Protein AF-A0AAE1G876-F1 (afdb_monomer_lite)

Sequence (105 aa):
MTRGEERFNRSHTRTRVLIEQTFGLLKSRFRCLHQSGGSLQYEPRKCGKIITACILLHNRCVRRRIPLPEAEAEAEGGEEEDPDDPEPLGGCRSETGTCCRTTST

Structure (mmCIF, N/CA/C/O ba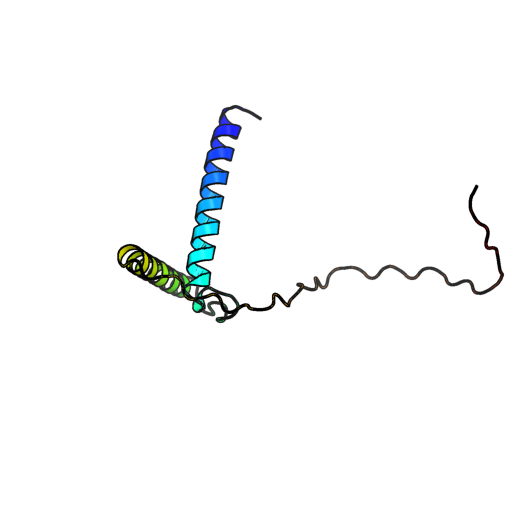ckbone):
data_AF-A0AAE1G876-F1
#
_entry.id   AF-A0AAE1G876-F1
#
loop_
_atom_site.group_PDB
_atom_site.id
_atom_site.type_symbol
_atom_site.label_atom_id
_atom_site.label_alt_id
_atom_site.label_comp_id
_atom_site.label_asym_id
_atom_site.label_entity_id
_atom_site.label_seq_id
_atom_site.pdbx_PDB_ins_code
_atom_site.Cartn_x
_atom_site.Cartn_y
_atom_site.Cartn_z
_atom_site.occupancy
_atom_site.B_iso_or_equiv
_atom_site.auth_seq_id
_atom_site.auth_comp_id
_atom_site.auth_asym_id
_atom_site.auth_atom_id
_atom_site.pdbx_PDB_model_num
ATOM 1 N N . MET A 1 1 ? -11.559 11.150 27.171 1.00 63.38 1 MET A N 1
ATOM 2 C CA . MET A 1 1 ? -11.897 10.370 25.967 1.00 63.38 1 MET A CA 1
ATOM 3 C C . MET A 1 1 ? -13.356 9.977 26.033 1.00 63.38 1 MET A C 1
ATOM 5 O O . MET A 1 1 ? -13.805 9.505 27.072 1.00 63.38 1 MET A O 1
ATOM 9 N N . THR A 1 2 ? -14.106 10.225 24.967 1.00 90.75 2 THR A N 1
ATOM 10 C CA . THR A 1 2 ? -15.503 9.799 24.839 1.00 90.75 2 THR A CA 1
ATOM 11 C C . THR A 1 2 ? -15.572 8.373 24.278 1.00 90.75 2 THR A C 1
ATOM 13 O O . THR A 1 2 ? -14.700 7.944 23.525 1.00 90.75 2 THR A O 1
ATOM 16 N N . ARG A 1 3 ? -16.643 7.621 24.575 1.00 88.94 3 ARG A N 1
ATOM 17 C CA . ARG A 1 3 ? -16.860 6.273 23.998 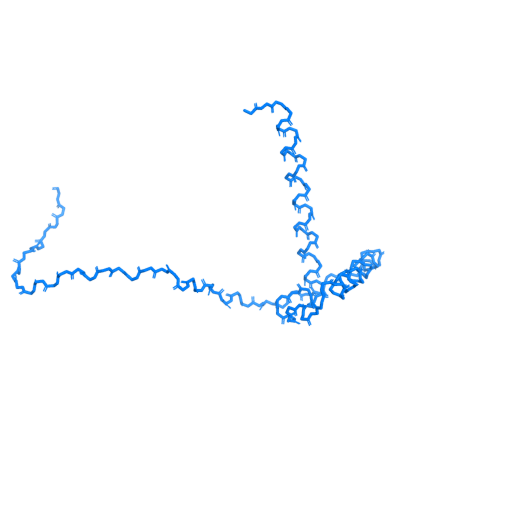1.00 88.94 3 ARG A CA 1
ATOM 18 C C . ARG A 1 3 ? -16.842 6.260 22.459 1.00 88.94 3 ARG A C 1
ATOM 20 O O . ARG A 1 3 ? -16.493 5.250 21.848 1.00 88.94 3 ARG A O 1
ATOM 27 N N . GLY A 1 4 ? -17.243 7.367 21.827 1.00 93.50 4 GLY A N 1
ATOM 28 C CA . GLY A 1 4 ? -17.184 7.538 20.373 1.00 93.50 4 GLY A CA 1
ATOM 29 C C . GLY A 1 4 ? -15.746 7.620 19.857 1.00 93.50 4 GLY A C 1
ATOM 30 O O . GLY A 1 4 ? -15.394 6.907 18.916 1.00 93.50 4 GLY A O 1
ATOM 31 N N . GLU A 1 5 ? -14.906 8.418 20.520 1.00 94.19 5 GLU A N 1
ATOM 32 C CA . GLU A 1 5 ? -13.472 8.533 20.221 1.00 94.19 5 GLU A CA 1
ATOM 33 C C . GLU A 1 5 ? -12.750 7.195 20.389 1.00 94.19 5 GLU A C 1
ATOM 35 O O . GLU A 1 5 ? -11.991 6.796 19.513 1.00 94.19 5 GLU A O 1
ATOM 40 N N . GLU A 1 6 ? -13.023 6.451 21.463 1.00 95.12 6 GLU A N 1
ATOM 41 C CA . GLU A 1 6 ? -12.406 5.137 21.699 1.00 95.12 6 GLU A CA 1
ATOM 42 C C . GLU A 1 6 ? -12.710 4.143 20.569 1.00 95.12 6 GLU A C 1
ATOM 44 O O . GLU A 1 6 ? -11.819 3.439 20.080 1.00 95.12 6 GLU A O 1
ATOM 49 N N . ARG A 1 7 ? -13.965 4.102 20.102 1.00 95.81 7 ARG A N 1
ATOM 50 C CA . ARG A 1 7 ? -14.378 3.220 19.001 1.00 95.81 7 ARG A CA 1
ATOM 51 C C . ARG A 1 7 ? -13.745 3.631 17.672 1.00 95.81 7 ARG A C 1
ATOM 53 O O . ARG A 1 7 ? -13.347 2.753 16.894 1.00 95.81 7 ARG A O 1
ATOM 60 N N . PHE A 1 8 ? -13.657 4.935 17.416 1.00 96.88 8 PHE A N 1
ATOM 61 C CA . PHE A 1 8 ? -12.977 5.475 16.244 1.00 96.88 8 PHE A CA 1
ATOM 62 C C . PHE A 1 8 ? -11.490 5.119 16.273 1.00 96.88 8 PHE A C 1
ATOM 64 O O . PHE A 1 8 ? -11.015 4.455 15.353 1.00 96.88 8 PHE A O 1
ATOM 71 N N . ASN A 1 9 ? -10.796 5.441 17.365 1.00 96.81 9 ASN A N 1
ATOM 72 C CA . ASN A 1 9 ? -9.370 5.180 17.545 1.00 96.81 9 ASN A CA 1
ATOM 73 C C . ASN A 1 9 ? -9.056 3.693 17.380 1.00 96.81 9 ASN A C 1
ATOM 75 O O . ASN A 1 9 ? -8.177 3.334 16.605 1.00 96.81 9 ASN A O 1
ATOM 79 N N . ARG A 1 10 ? -9.841 2.803 18.001 1.00 96.88 10 ARG A N 1
ATOM 80 C CA . ARG A 1 10 ? -9.669 1.351 17.839 1.00 96.88 10 ARG A CA 1
ATOM 81 C C . ARG A 1 10 ? -9.778 0.904 16.378 1.00 96.88 10 ARG A C 1
ATOM 83 O O . ARG A 1 10 ? -8.999 0.067 15.923 1.00 96.88 10 ARG A O 1
ATOM 90 N N . SER A 1 11 ? -10.755 1.432 15.644 1.00 96.81 11 SER A N 1
ATOM 91 C CA . SER A 1 11 ? -10.977 1.075 14.236 1.00 96.81 11 SER A CA 1
ATOM 92 C C . SER A 1 11 ? -9.889 1.655 13.329 1.00 96.81 11 SER A C 1
ATOM 94 O O . SER A 1 11 ? -9.403 0.976 12.421 1.00 96.81 11 SER A O 1
ATOM 96 N N . HIS A 1 12 ? -9.471 2.887 13.610 1.00 97.19 12 HIS A N 1
ATOM 97 C CA . HIS A 1 12 ? -8.418 3.583 12.889 1.00 97.19 12 HIS A CA 1
ATOM 98 C C . HIS A 1 12 ? -7.063 2.889 13.071 1.00 97.19 12 HIS A C 1
ATOM 100 O O . HIS A 1 12 ? -6.430 2.523 12.081 1.00 97.19 12 HIS A O 1
ATOM 106 N N . THR A 1 13 ? -6.674 2.589 14.314 1.00 97.44 13 THR A N 1
ATOM 107 C CA . THR A 1 13 ? -5.435 1.862 14.628 1.00 97.44 13 THR A CA 1
ATOM 108 C C . THR A 1 13 ? -5.399 0.502 13.940 1.00 97.44 13 THR A C 1
ATOM 110 O O . THR A 1 13 ? -4.415 0.173 13.283 1.00 97.44 13 THR A O 1
ATOM 113 N N . ARG A 1 14 ? -6.493 -0.272 14.001 1.00 97.19 14 ARG A N 1
ATOM 114 C CA . ARG A 1 14 ? -6.573 -1.566 13.302 1.00 97.19 14 ARG A CA 1
ATOM 115 C C . ARG A 1 14 ? -6.353 -1.416 11.796 1.00 97.19 14 ARG A C 1
ATOM 117 O O . ARG A 1 14 ? -5.687 -2.248 11.189 1.00 97.19 14 ARG A O 1
ATOM 124 N N . THR A 1 15 ? -6.921 -0.374 11.198 1.00 97.06 15 THR A N 1
ATOM 125 C CA . THR A 1 15 ? -6.784 -0.115 9.761 1.00 97.06 15 THR A CA 1
ATOM 126 C C . THR A 1 15 ? -5.347 0.264 9.401 1.00 97.06 15 THR A C 1
ATOM 128 O O . THR A 1 15 ? -4.814 -0.291 8.443 1.00 97.06 15 THR A O 1
ATOM 131 N N . ARG A 1 16 ? -4.687 1.126 10.194 1.00 97.31 16 ARG A N 1
ATOM 132 C CA . ARG A 1 16 ? -3.265 1.471 10.002 1.00 97.31 16 ARG A CA 1
ATOM 133 C C . ARG A 1 16 ? -2.373 0.239 10.019 1.00 97.31 16 ARG A C 1
ATOM 135 O O . ARG A 1 16 ? -1.619 0.048 9.074 1.00 97.31 16 ARG A O 1
ATOM 142 N N . VAL A 1 17 ? -2.529 -0.623 11.025 1.00 97.38 17 VAL A N 1
ATOM 143 C CA . VAL A 1 17 ? -1.725 -1.849 11.154 1.00 97.38 17 VAL A CA 1
ATOM 144 C C . VAL A 1 17 ? -1.843 -2.722 9.902 1.00 97.38 17 VAL A C 1
ATOM 146 O O . VAL A 1 17 ? -0.839 -3.193 9.377 1.00 97.38 17 VAL A O 1
ATOM 149 N N . LEU A 1 18 ? -3.058 -2.906 9.378 1.00 95.44 18 LEU A N 1
ATOM 150 C CA . LEU A 1 18 ? -3.270 -3.699 8.163 1.00 95.44 18 LEU A CA 1
ATOM 151 C C . LEU A 1 18 ? -2.631 -3.060 6.924 1.00 95.44 18 LEU A C 1
ATOM 153 O O . LEU A 1 18 ? -2.062 -3.768 6.091 1.00 95.44 18 LEU A O 1
ATOM 157 N N . ILE A 1 19 ? -2.717 -1.735 6.794 1.00 94.56 19 ILE A N 1
ATOM 158 C CA . ILE A 1 19 ? -2.120 -0.994 5.677 1.00 94.56 19 ILE A CA 1
ATOM 159 C C . ILE A 1 19 ? -0.590 -1.076 5.735 1.00 94.56 19 ILE A C 1
ATOM 161 O O . ILE A 1 19 ? 0.041 -1.400 4.730 1.00 94.56 19 ILE A O 1
ATOM 165 N N . GLU A 1 20 ? 0.002 -0.844 6.905 1.00 95.12 20 GLU A N 1
ATOM 166 C CA . GLU A 1 20 ? 1.450 -0.913 7.130 1.00 95.12 20 GLU A CA 1
ATOM 167 C C . GLU A 1 20 ? 1.989 -2.317 6.825 1.00 95.12 20 GLU A C 1
ATOM 169 O O . GLU A 1 20 ? 2.936 -2.459 6.049 1.00 95.12 20 GLU A O 1
ATOM 174 N N . GLN A 1 21 ? 1.324 -3.364 7.328 1.00 94.12 21 GLN A N 1
ATOM 175 C CA . GLN A 1 21 ? 1.664 -4.755 7.008 1.00 94.12 21 GLN A CA 1
ATOM 176 C C . GLN A 1 21 ? 1.563 -5.041 5.505 1.00 94.12 21 GLN A C 1
ATOM 178 O O . GLN A 1 21 ? 2.451 -5.667 4.927 1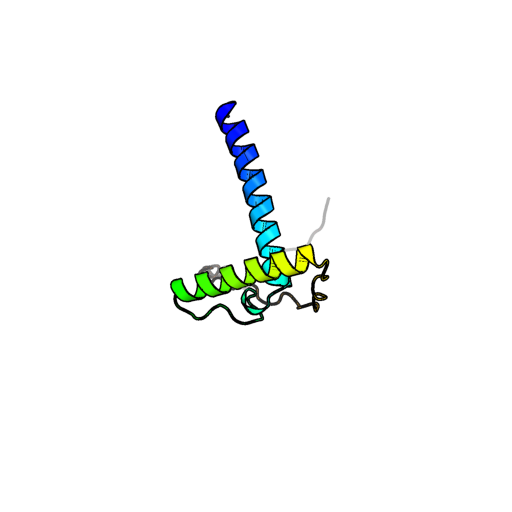.00 94.12 21 GLN A O 1
ATOM 183 N N . THR A 1 22 ? 0.506 -4.555 4.849 1.00 92.38 22 THR A N 1
ATOM 184 C CA . THR A 1 22 ? 0.317 -4.751 3.406 1.00 92.38 22 THR A CA 1
ATOM 185 C C . THR A 1 22 ? 1.435 -4.087 2.603 1.00 92.38 22 THR A C 1
ATOM 187 O O . THR A 1 22 ? 1.964 -4.694 1.670 1.00 92.38 22 THR A O 1
ATOM 190 N N . PHE A 1 23 ? 1.846 -2.872 2.974 1.00 91.56 23 PHE A N 1
ATOM 191 C CA . PHE A 1 23 ? 2.975 -2.211 2.325 1.00 91.56 23 PHE A CA 1
ATOM 192 C C . PHE A 1 23 ? 4.298 -2.926 2.584 1.00 91.56 23 PHE A C 1
ATOM 194 O O . PHE A 1 23 ? 5.078 -3.067 1.643 1.00 91.56 23 PHE A O 1
ATOM 201 N N . GLY A 1 24 ? 4.529 -3.443 3.793 1.00 91.75 24 GLY A N 1
ATOM 202 C CA . GLY A 1 24 ? 5.700 -4.273 4.088 1.00 91.75 24 GLY A CA 1
ATOM 203 C C . GLY A 1 24 ? 5.792 -5.494 3.164 1.00 91.75 24 GLY A C 1
ATOM 204 O O . GLY A 1 24 ? 6.825 -5.728 2.540 1.00 91.75 24 GLY A O 1
ATOM 205 N N . LEU A 1 25 ? 4.681 -6.216 2.982 1.00 92.50 25 LEU A N 1
ATOM 206 C CA . LEU A 1 25 ? 4.606 -7.386 2.096 1.00 92.50 25 LEU A CA 1
ATOM 207 C C . LEU A 1 25 ? 4.782 -7.048 0.609 1.00 92.50 25 LEU A C 1
ATOM 209 O O . LEU A 1 25 ? 5.325 -7.846 -0.158 1.00 92.50 25 LEU A O 1
ATOM 213 N N . LEU A 1 26 ? 4.278 -5.894 0.170 1.00 93.00 26 LEU A N 1
ATOM 214 C CA . LEU A 1 26 ? 4.447 -5.443 -1.211 1.00 93.00 26 LEU A CA 1
ATOM 215 C C . LEU A 1 26 ? 5.897 -5.041 -1.487 1.00 93.00 26 LEU A C 1
ATOM 217 O O . LEU A 1 26 ? 6.438 -5.448 -2.512 1.00 93.00 26 LEU A O 1
ATOM 221 N N . LYS A 1 27 ? 6.527 -4.295 -0.575 1.00 90.31 27 LYS A N 1
ATOM 222 C CA . LYS A 1 27 ? 7.928 -3.872 -0.694 1.00 90.31 27 LYS A CA 1
ATOM 223 C C . LYS A 1 27 ? 8.898 -5.055 -0.649 1.00 90.31 27 LYS A C 1
ATOM 225 O O . LYS A 1 27 ? 9.833 -5.081 -1.441 1.00 90.31 27 LYS A O 1
ATOM 230 N N . SER A 1 28 ? 8.650 -6.052 0.207 1.00 90.50 28 SER A N 1
ATOM 231 C CA . SER A 1 28 ? 9.496 -7.253 0.270 1.00 90.50 28 SER A CA 1
ATOM 232 C C . SER A 1 28 ? 9.401 -8.101 -0.999 1.00 90.50 28 SER A C 1
ATOM 234 O O . SER A 1 28 ? 10.395 -8.656 -1.456 1.00 90.50 28 SER A O 1
ATOM 236 N N . ARG A 1 29 ? 8.214 -8.179 -1.614 1.00 92.38 29 ARG A N 1
ATOM 237 C CA . ARG A 1 29 ? 8.019 -8.940 -2.855 1.00 92.38 29 ARG A CA 1
ATOM 238 C C . ARG A 1 29 ? 8.494 -8.195 -4.102 1.00 92.38 29 ARG A C 1
ATOM 240 O O . ARG A 1 29 ? 8.972 -8.836 -5.035 1.00 92.38 29 ARG A O 1
ATOM 247 N N . PHE A 1 30 ? 8.309 -6.878 -4.159 1.00 92.56 30 PHE A N 1
ATOM 248 C CA . PHE A 1 30 ? 8.594 -6.065 -5.339 1.00 92.56 30 PHE A CA 1
ATOM 249 C C . PHE A 1 30 ? 9.629 -4.993 -5.010 1.00 92.56 30 PHE A C 1
ATOM 251 O O . PHE A 1 30 ? 9.294 -3.923 -4.503 1.00 92.56 30 PHE A O 1
ATOM 258 N N . ARG A 1 31 ? 10.887 -5.252 -5.385 1.00 88.88 31 ARG A N 1
ATOM 259 C CA . ARG A 1 31 ? 12.003 -4.318 -5.171 1.00 88.88 31 ARG A CA 1
ATOM 260 C C . ARG A 1 31 ? 11.769 -2.937 -5.785 1.00 88.88 31 ARG A C 1
ATOM 262 O O . ARG A 1 31 ? 12.221 -1.963 -5.212 1.00 88.88 31 ARG A O 1
ATOM 269 N N . CYS A 1 32 ? 10.992 -2.821 -6.865 1.00 89.62 32 CYS A N 1
ATOM 270 C CA . CYS A 1 32 ? 10.630 -1.524 -7.458 1.00 89.62 32 CYS A CA 1
ATOM 271 C C . CYS A 1 32 ? 9.762 -0.623 -6.557 1.00 89.62 32 CYS A C 1
ATOM 273 O O . CYS A 1 32 ? 9.549 0.541 -6.886 1.00 89.62 32 CYS A O 1
ATOM 275 N N . LEU A 1 33 ? 9.217 -1.156 -5.456 1.00 90.69 33 LEU A N 1
ATOM 276 C CA . LEU A 1 33 ? 8.530 -0.389 -4.411 1.00 90.69 33 LEU A CA 1
ATOM 277 C C . LEU A 1 33 ? 9.424 -0.144 -3.183 1.00 90.69 33 LEU A C 1
ATOM 279 O O . LEU A 1 33 ? 9.035 0.604 -2.284 1.00 90.69 33 LEU A O 1
ATOM 283 N N . HIS A 1 34 ? 10.582 -0.802 -3.120 1.00 87.75 34 HIS A N 1
ATOM 284 C CA . HIS A 1 34 ? 11.571 -0.670 -2.060 1.00 87.75 34 HIS A CA 1
ATOM 285 C C . HIS A 1 34 ? 12.611 0.392 -2.438 1.00 87.75 34 HIS A C 1
ATOM 287 O O . HIS A 1 34 ? 12.912 0.572 -3.614 1.00 87.75 34 HIS A O 1
ATOM 293 N N . GLN A 1 35 ? 13.196 1.075 -1.451 1.00 79.00 35 GLN A N 1
ATOM 294 C CA . GLN A 1 35 ? 14.227 2.089 -1.713 1.00 79.00 35 GLN A CA 1
ATOM 295 C C . GLN A 1 35 ? 15.465 1.491 -2.399 1.00 79.00 35 GLN A C 1
ATOM 297 O O . GLN A 1 35 ? 16.006 2.112 -3.310 1.00 79.00 35 GLN A O 1
ATOM 302 N N . SER A 1 36 ? 15.852 0.257 -2.049 1.00 80.31 36 SER A N 1
ATOM 303 C CA . SER A 1 36 ? 17.006 -0.414 -2.670 1.00 80.31 36 SER A CA 1
ATOM 304 C C . SER A 1 36 ? 16.820 -0.773 -4.148 1.00 80.31 36 SER A C 1
ATOM 306 O O . SER A 1 36 ? 17.799 -0.865 -4.880 1.00 80.31 36 SER A O 1
ATOM 308 N N . GLY A 1 37 ? 15.580 -0.913 -4.634 1.00 68.44 37 GLY A N 1
ATOM 309 C CA . GLY A 1 37 ? 15.304 -1.096 -6.065 1.00 68.44 37 GLY A CA 1
ATOM 310 C C . GLY A 1 37 ? 15.213 0.213 -6.854 1.00 68.44 37 GLY A C 1
ATOM 311 O O . GLY A 1 37 ? 14.793 0.189 -8.012 1.00 68.44 37 GLY A O 1
ATOM 312 N N . GLY A 1 38 ? 15.576 1.336 -6.227 1.00 73.00 38 GLY A N 1
ATOM 313 C CA . GLY A 1 38 ? 15.340 2.684 -6.723 1.00 73.00 38 GLY A CA 1
ATOM 314 C C . GLY A 1 38 ? 13.916 3.142 -6.415 1.00 73.00 38 GLY A C 1
ATOM 315 O O . GLY A 1 38 ? 12.938 2.432 -6.653 1.00 73.00 38 GLY A O 1
ATOM 316 N N . SER A 1 39 ? 13.774 4.358 -5.890 1.00 79.25 39 SER A N 1
ATOM 317 C CA . SER A 1 39 ? 12.464 4.998 -5.768 1.00 79.25 39 SER A CA 1
ATOM 318 C C . SER A 1 39 ? 11.805 5.138 -7.148 1.00 79.25 39 SER A C 1
ATOM 320 O O . SER A 1 39 ? 12.477 5.266 -8.172 1.00 79.25 39 SER A O 1
ATOM 322 N N . LEU A 1 40 ? 10.469 5.094 -7.202 1.00 88.56 40 LEU A N 1
ATOM 323 C CA . LEU A 1 40 ? 9.734 5.238 -8.460 1.00 88.56 40 LEU A CA 1
ATOM 324 C C . LEU A 1 40 ? 9.904 6.659 -9.022 1.00 88.56 40 LEU A C 1
ATOM 326 O O . LEU A 1 40 ? 9.134 7.557 -8.692 1.00 88.56 40 LEU A O 1
ATOM 330 N N . GLN A 1 41 ? 10.880 6.842 -9.913 1.00 89.75 41 GLN A N 1
ATOM 331 C CA . GLN A 1 41 ? 11.168 8.102 -10.612 1.00 89.75 41 GLN A CA 1
ATOM 332 C C . GLN A 1 41 ? 10.202 8.339 -11.784 1.00 89.75 41 GLN A C 1
ATOM 334 O O . GLN A 1 41 ? 10.599 8.501 -12.939 1.00 89.75 41 GLN A O 1
ATOM 339 N N . TYR A 1 42 ? 8.900 8.288 -11.507 1.00 92.12 42 TYR A N 1
ATOM 340 C CA . TYR A 1 42 ? 7.855 8.506 -12.500 1.00 92.12 42 TYR A CA 1
ATOM 341 C C . TYR A 1 42 ? 6.813 9.498 -11.996 1.00 92.12 42 TYR A C 1
ATOM 343 O O . TYR A 1 42 ? 6.641 9.703 -10.797 1.00 92.12 42 TYR A O 1
ATOM 351 N N . GLU A 1 43 ? 6.045 10.065 -12.925 1.00 95.81 43 GLU A N 1
ATOM 352 C CA . GLU A 1 43 ? 4.883 10.869 -12.562 1.00 95.81 43 GLU A CA 1
ATOM 353 C C . GLU A 1 43 ? 3.901 10.064 -11.689 1.00 95.81 43 GLU A C 1
ATOM 355 O O . GLU A 1 43 ? 3.692 8.867 -11.944 1.00 95.81 43 GLU A O 1
ATOM 360 N N . PRO A 1 44 ? 3.195 10.704 -10.736 1.00 95.62 44 PRO A N 1
ATOM 361 C CA . PRO A 1 44 ? 2.275 10.021 -9.822 1.00 95.62 44 PRO A CA 1
ATOM 362 C C . PRO A 1 44 ? 1.238 9.138 -10.528 1.00 95.62 44 PRO A C 1
ATOM 364 O O . PRO A 1 44 ? 0.910 8.046 -10.060 1.00 95.62 44 PRO A O 1
ATOM 367 N N . ARG A 1 45 ? 0.766 9.560 -11.710 1.00 96.69 45 ARG A N 1
ATOM 368 C CA . ARG A 1 45 ? -0.150 8.768 -12.548 1.00 96.69 45 ARG A CA 1
ATOM 369 C C . ARG A 1 45 ? 0.454 7.433 -12.982 1.00 96.69 45 ARG A C 1
ATOM 371 O O . ARG A 1 45 ? -0.255 6.428 -13.027 1.00 96.69 45 ARG A O 1
ATOM 378 N N . LYS A 1 46 ? 1.742 7.404 -13.324 1.00 95.25 46 LYS A N 1
ATOM 379 C CA . LYS A 1 46 ? 2.453 6.183 -13.717 1.00 95.25 46 LYS A CA 1
ATOM 380 C C . LYS A 1 46 ? 2.813 5.343 -12.491 1.00 95.25 46 LYS A C 1
ATOM 382 O O . LYS A 1 46 ? 2.598 4.133 -12.534 1.00 95.25 46 LYS A O 1
ATOM 387 N N . CYS A 1 47 ? 3.225 5.965 -11.385 1.00 94.62 47 CYS A N 1
ATOM 388 C CA . CYS A 1 47 ? 3.421 5.277 -10.103 1.00 94.62 47 CYS A CA 1
ATOM 389 C C . CYS A 1 47 ? 2.156 4.531 -9.660 1.00 94.62 47 CYS A C 1
ATOM 391 O O . CYS A 1 47 ? 2.224 3.347 -9.342 1.00 94.62 47 CYS A O 1
ATOM 393 N N . GLY A 1 48 ? 0.984 5.169 -9.745 1.00 95.56 48 GLY A N 1
ATOM 394 C CA . GLY A 1 48 ? -0.296 4.531 -9.424 1.00 95.56 48 GLY A CA 1
ATOM 395 C C . GLY A 1 48 ? -0.578 3.276 -10.259 1.00 95.56 48 GLY A C 1
ATOM 396 O O . GLY A 1 48 ? -1.031 2.263 -9.723 1.00 95.56 48 GLY A O 1
ATOM 397 N N . LYS A 1 49 ? -0.243 3.289 -11.558 1.00 97.19 49 LYS A N 1
ATOM 398 C CA . LYS A 1 49 ? -0.366 2.106 -12.432 1.00 97.19 49 LYS A CA 1
ATOM 399 C C . LYS A 1 49 ? 0.583 0.982 -12.009 1.00 97.19 49 LYS A C 1
ATOM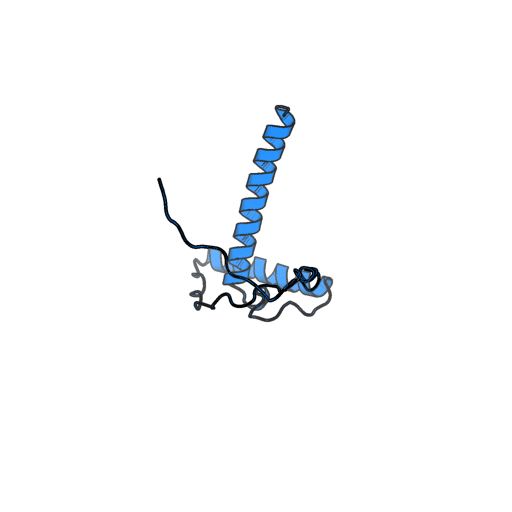 401 O O . LYS A 1 49 ? 0.163 -0.172 -11.965 1.00 97.19 49 LYS A O 1
ATOM 406 N N . ILE A 1 50 ? 1.830 1.316 -11.671 1.00 95.56 50 ILE A N 1
ATOM 407 C CA . ILE A 1 50 ? 2.834 0.346 -11.206 1.00 95.56 50 ILE A CA 1
ATOM 408 C C . ILE A 1 50 ? 2.383 -0.298 -9.892 1.00 95.56 50 ILE A C 1
ATOM 410 O O . ILE A 1 50 ? 2.355 -1.523 -9.788 1.00 95.56 50 ILE A O 1
ATOM 414 N N . ILE A 1 51 ? 1.950 0.511 -8.921 1.00 94.88 51 ILE A N 1
ATOM 415 C CA . ILE A 1 51 ? 1.435 0.032 -7.631 1.00 94.88 51 ILE A CA 1
ATOM 416 C C . ILE A 1 51 ? 0.220 -0.879 -7.846 1.00 94.88 51 ILE A C 1
ATOM 418 O O . ILE A 1 51 ? 0.155 -1.970 -7.282 1.00 94.88 51 ILE A O 1
ATOM 422 N N . THR A 1 52 ? -0.712 -0.483 -8.718 1.00 96.69 52 THR A N 1
ATOM 423 C CA . THR A 1 52 ? -1.892 -1.298 -9.054 1.00 96.69 52 THR A CA 1
ATOM 424 C C . THR A 1 52 ? -1.488 -2.652 -9.636 1.00 96.69 52 THR A C 1
ATOM 426 O O . THR A 1 52 ? -1.999 -3.687 -9.205 1.00 96.69 52 THR A O 1
ATOM 429 N N . ALA A 1 53 ? -0.538 -2.673 -10.575 1.00 96.94 53 ALA A N 1
ATOM 430 C CA . ALA A 1 53 ? -0.016 -3.915 -11.136 1.00 96.94 53 ALA A CA 1
ATOM 431 C C . ALA A 1 53 ? 0.619 -4.804 -10.053 1.00 96.94 53 ALA A C 1
ATOM 433 O O . ALA A 1 53 ? 0.327 -6.000 -10.004 1.00 96.94 53 ALA A O 1
ATOM 434 N N . CYS A 1 54 ? 1.404 -4.227 -9.137 1.00 95.31 54 CYS A N 1
ATOM 435 C CA . CYS A 1 54 ? 2.000 -4.953 -8.012 1.00 95.31 54 CYS A CA 1
ATOM 436 C C . CYS A 1 54 ? 0.932 -5.593 -7.112 1.00 95.31 54 CYS A C 1
ATOM 438 O O . CYS A 1 54 ? 1.054 -6.764 -6.759 1.00 95.31 54 CYS A O 1
ATOM 440 N N . ILE A 1 55 ? -0.153 -4.880 -6.797 1.00 96.31 55 ILE A N 1
ATOM 441 C CA . ILE A 1 55 ? -1.271 -5.417 -6.000 1.00 96.31 55 ILE A CA 1
ATOM 442 C C . ILE A 1 55 ? -1.957 -6.583 -6.727 1.00 96.31 55 ILE A C 1
ATOM 444 O O . ILE A 1 55 ? -2.202 -7.638 -6.136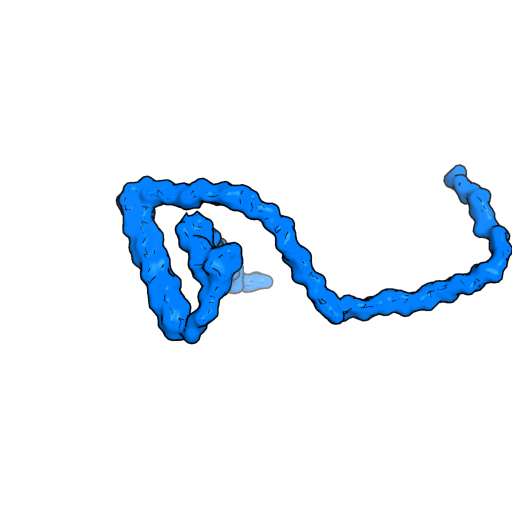 1.00 96.31 55 ILE A O 1
ATOM 448 N N . LEU A 1 56 ? -2.247 -6.434 -8.023 1.00 97.31 56 LEU A N 1
ATOM 449 C CA . LEU A 1 56 ? -2.873 -7.494 -8.821 1.00 97.31 56 LEU A CA 1
ATOM 450 C C . LEU A 1 56 ? -1.998 -8.755 -8.881 1.00 97.31 56 LEU A C 1
ATOM 452 O O . LEU A 1 56 ? -2.502 -9.874 -8.719 1.00 97.31 56 LEU A O 1
ATOM 456 N N . LEU A 1 57 ? -0.690 -8.574 -9.076 1.00 96.75 57 LEU A N 1
ATOM 457 C CA . LEU A 1 57 ? 0.290 -9.658 -9.084 1.00 96.75 57 LEU A CA 1
ATOM 458 C C . LEU A 1 57 ? 0.422 -10.302 -7.702 1.00 96.75 57 LEU A C 1
ATOM 460 O O . LEU A 1 57 ? 0.371 -11.528 -7.606 1.00 96.75 57 LEU A O 1
ATOM 464 N N . HIS A 1 58 ? 0.483 -9.510 -6.630 1.00 95.94 58 HIS A N 1
ATOM 465 C CA . HIS A 1 58 ? 0.495 -10.008 -5.254 1.00 95.94 58 HIS A CA 1
ATOM 466 C C . HIS A 1 58 ? -0.708 -10.916 -4.985 1.00 95.94 58 HIS A C 1
ATOM 468 O O . HIS A 1 58 ? -0.550 -12.061 -4.562 1.00 95.94 58 HIS A O 1
ATOM 474 N N . ASN A 1 59 ? -1.912 -10.463 -5.338 1.00 95.62 59 ASN A N 1
ATOM 475 C CA . ASN A 1 59 ? -3.139 -11.243 -5.173 1.00 95.62 59 ASN A CA 1
ATOM 476 C C . ASN A 1 59 ? -3.116 -12.548 -5.983 1.00 95.62 59 ASN A C 1
ATOM 478 O O . ASN A 1 59 ? -3.734 -13.549 -5.606 1.00 95.62 59 ASN A O 1
ATOM 482 N N . ARG A 1 60 ? -2.431 -12.567 -7.132 1.00 97.12 60 ARG A N 1
ATOM 483 C CA . ARG A 1 60 ? -2.217 -13.793 -7.909 1.00 97.12 60 ARG A CA 1
ATOM 484 C C . ARG A 1 60 ? -1.233 -14.731 -7.208 1.00 97.12 60 ARG A C 1
ATOM 486 O O . ARG A 1 60 ? -1.526 -15.924 -7.146 1.00 97.12 60 ARG A O 1
ATOM 493 N N . CYS A 1 61 ? -0.136 -14.210 -6.660 1.00 96.25 61 CYS A N 1
ATOM 494 C CA . CYS A 1 61 ? 0.841 -14.970 -5.879 1.00 96.25 61 CYS A CA 1
ATOM 495 C C . CYS A 1 61 ? 0.207 -15.604 -4.638 1.00 96.25 61 CYS A C 1
ATOM 497 O O . CYS A 1 61 ? 0.360 -16.807 -4.446 1.00 96.25 61 CYS A O 1
ATOM 499 N N . VAL A 1 62 ? -0.576 -14.844 -3.864 1.00 94.94 62 VAL A N 1
ATOM 500 C CA . VAL A 1 62 ? -1.284 -15.343 -2.671 1.00 94.94 62 VAL A CA 1
ATOM 501 C C . VAL A 1 62 ? -2.218 -16.499 -3.030 1.00 94.94 62 VAL A C 1
ATOM 503 O O . VAL A 1 62 ? -2.134 -17.571 -2.436 1.00 94.94 62 VAL A O 1
ATOM 506 N N . ARG A 1 63 ? -3.055 -16.337 -4.066 1.00 97.38 63 ARG A N 1
ATOM 507 C CA . ARG A 1 63 ? -3.966 -17.405 -4.525 1.00 97.38 63 ARG A CA 1
ATOM 508 C C . ARG A 1 63 ? -3.236 -18.659 -4.994 1.00 97.38 63 ARG A C 1
ATOM 510 O O . ARG A 1 63 ? -3.756 -19.757 -4.845 1.00 97.38 63 ARG A O 1
ATOM 517 N N . ARG A 1 64 ? -2.050 -18.493 -5.580 1.00 97.62 64 ARG A N 1
ATOM 518 C CA . ARG A 1 64 ? -1.200 -19.594 -6.050 1.00 97.62 64 ARG A CA 1
ATOM 519 C C . ARG A 1 64 ? -0.249 -20.123 -4.974 1.00 97.62 64 ARG A C 1
ATOM 521 O O . ARG A 1 64 ? 0.531 -21.014 -5.282 1.00 97.62 64 ARG A O 1
ATOM 528 N N . ARG A 1 65 ? -0.310 -19.591 -3.745 1.00 95.50 65 ARG A N 1
ATOM 529 C CA . ARG A 1 65 ? 0.595 -19.917 -2.630 1.00 95.50 65 ARG A CA 1
ATOM 530 C C . ARG A 1 65 ? 2.075 -19.790 -3.005 1.00 95.50 65 ARG A C 1
ATOM 532 O O . ARG A 1 65 ? 2.901 -20.584 -2.574 1.00 95.50 65 ARG A O 1
ATOM 539 N N . ILE A 1 66 ? 2.404 -18.787 -3.819 1.00 95.38 66 ILE A N 1
ATOM 540 C CA . ILE A 1 66 ? 3.793 -18.486 -4.170 1.00 95.38 66 ILE A CA 1
ATOM 541 C C . ILE A 1 66 ? 4.445 -17.828 -2.944 1.00 95.38 66 ILE A C 1
ATOM 543 O O . ILE A 1 66 ? 3.952 -16.776 -2.509 1.00 95.38 66 ILE A O 1
ATOM 547 N N . PRO A 1 67 ? 5.530 -18.399 -2.389 1.00 92.69 67 PRO A N 1
ATOM 548 C CA . PRO A 1 67 ? 6.200 -17.839 -1.221 1.00 92.69 67 PRO A CA 1
ATOM 549 C C . PRO A 1 67 ? 6.730 -16.429 -1.506 1.00 92.69 67 PRO A C 1
ATOM 551 O O . PRO A 1 67 ? 6.806 -15.981 -2.659 1.00 92.69 67 PRO A O 1
ATOM 554 N N . LEU A 1 68 ? 6.999 -15.671 -0.445 1.00 90.75 68 LEU A N 1
ATOM 555 C CA . LEU A 1 68 ? 7.751 -14.426 -0.580 1.00 90.75 68 LEU A CA 1
ATOM 556 C C . LEU A 1 68 ? 9.192 -14.768 -0.985 1.00 90.75 68 LEU A C 1
ATOM 558 O O . LEU A 1 68 ? 9.676 -15.824 -0.578 1.00 90.75 68 LEU A O 1
ATOM 562 N N . PRO A 1 69 ? 9.849 -13.927 -1.799 1.00 86.56 69 PRO A N 1
ATOM 563 C CA . PRO A 1 69 ? 11.283 -14.071 -2.017 1.00 86.56 69 PRO A CA 1
ATOM 564 C C . PRO A 1 69 ? 12.012 -13.975 -0.671 1.00 86.56 69 PRO A C 1
ATOM 566 O O . PRO A 1 69 ? 11.579 -13.234 0.216 1.00 86.56 69 PRO A O 1
ATOM 569 N N . GLU A 1 70 ? 13.077 -14.756 -0.510 1.00 78.56 70 GLU A N 1
ATOM 570 C CA . GLU A 1 70 ? 13.934 -14.687 0.672 1.00 78.56 70 GLU A CA 1
ATOM 571 C C . GLU A 1 70 ? 14.517 -13.274 0.760 1.00 78.56 70 GLU A C 1
ATOM 573 O O . GLU A 1 70 ? 15.017 -12.738 -0.229 1.00 78.56 70 GLU A O 1
ATOM 578 N N . ALA A 1 71 ? 14.373 -12.637 1.922 1.00 66.50 71 ALA A N 1
ATOM 579 C CA . ALA A 1 71 ? 14.958 -11.327 2.141 1.00 66.50 71 ALA A CA 1
ATOM 580 C C . ALA A 1 71 ? 16.479 -11.498 2.192 1.00 66.50 71 ALA A C 1
ATOM 582 O O . ALA A 1 71 ? 17.010 -12.099 3.124 1.00 66.50 71 ALA A O 1
ATOM 583 N N . GLU A 1 72 ? 17.172 -10.987 1.181 1.00 59.75 72 GLU A N 1
ATOM 584 C CA . GLU A 1 72 ? 18.608 -10.755 1.271 1.00 59.75 72 GLU A CA 1
ATOM 585 C C . GLU A 1 72 ? 18.822 -9.776 2.434 1.00 59.75 72 GLU A C 1
ATOM 587 O O . GLU A 1 72 ? 18.191 -8.717 2.469 1.00 59.75 72 GLU A O 1
ATOM 592 N N . ALA A 1 73 ? 19.623 -10.160 3.430 1.00 53.03 73 ALA A N 1
ATOM 593 C CA . ALA A 1 73 ? 19.910 -9.321 4.587 1.00 53.03 73 ALA A CA 1
ATOM 594 C C . ALA A 1 73 ? 20.666 -8.066 4.126 1.00 53.03 73 ALA A C 1
ATOM 596 O O . ALA A 1 73 ? 21.879 -8.095 3.932 1.00 53.03 73 ALA A O 1
ATOM 597 N N . GLU A 1 74 ? 19.944 -6.972 3.907 1.00 53.09 74 GLU A N 1
ATOM 598 C CA . GLU A 1 74 ? 20.536 -5.665 3.642 1.00 53.09 74 GLU A CA 1
ATOM 599 C C . GLU A 1 74 ? 20.856 -5.002 4.984 1.00 53.09 74 GLU A C 1
ATOM 601 O O . GLU A 1 74 ? 19.995 -4.900 5.857 1.00 53.09 74 GLU A O 1
ATOM 606 N N . ALA A 1 75 ? 22.115 -4.599 5.165 1.00 49.34 75 ALA A N 1
ATOM 607 C CA . ALA A 1 75 ? 22.535 -3.785 6.294 1.00 49.34 75 ALA A CA 1
ATOM 608 C C . ALA A 1 75 ? 21.782 -2.449 6.236 1.00 49.34 75 ALA A C 1
ATOM 610 O O . ALA A 1 75 ? 21.930 -1.705 5.267 1.00 49.34 75 ALA A O 1
ATOM 611 N N . GLU A 1 76 ? 20.976 -2.145 7.253 1.00 48.12 76 GLU A N 1
ATOM 612 C CA . GLU A 1 76 ? 20.468 -0.790 7.445 1.00 48.12 76 GLU A CA 1
ATOM 613 C C . GLU A 1 76 ? 21.664 0.127 7.725 1.00 48.12 76 GLU A C 1
ATOM 615 O O . GLU A 1 76 ? 22.254 0.100 8.802 1.00 48.12 76 GLU A O 1
ATOM 620 N N . GLY A 1 77 ? 22.081 0.872 6.706 1.00 48.34 77 GLY A N 1
ATOM 621 C CA . GLY A 1 77 ? 23.143 1.863 6.785 1.00 48.34 77 GLY A CA 1
ATOM 622 C C . GLY A 1 77 ? 22.669 3.144 6.121 1.00 48.34 77 GLY A C 1
ATOM 623 O O . GLY A 1 77 ? 22.586 3.211 4.896 1.00 48.34 77 GLY A O 1
ATOM 624 N N . GLY A 1 78 ? 22.347 4.135 6.947 1.00 42.22 78 GLY A N 1
ATOM 625 C CA . GLY A 1 78 ? 21.939 5.469 6.531 1.00 42.22 78 GLY A CA 1
ATOM 626 C C . GLY A 1 78 ? 21.110 6.135 7.617 1.00 42.22 78 GLY A 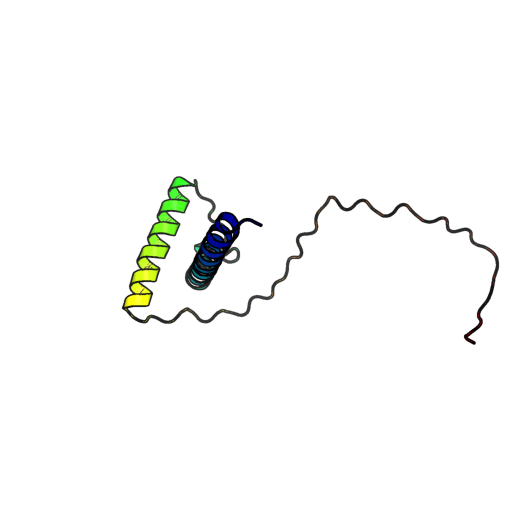C 1
ATOM 627 O O . GLY A 1 78 ? 19.897 6.236 7.479 1.00 42.22 78 GLY A O 1
ATOM 628 N N . GLU A 1 79 ? 21.762 6.542 8.707 1.00 47.25 79 GLU A N 1
ATOM 629 C CA . GLU A 1 79 ? 21.219 7.590 9.569 1.00 47.25 79 GLU A CA 1
ATOM 630 C C . GLU A 1 79 ? 21.010 8.824 8.678 1.00 47.25 79 GLU A C 1
ATOM 632 O O . GLU A 1 79 ? 21.926 9.254 7.975 1.00 47.25 79 GLU A O 1
ATOM 637 N N . GLU A 1 80 ? 19.781 9.333 8.618 1.00 48.69 80 GLU A N 1
ATOM 638 C CA . GLU A 1 80 ? 19.506 10.630 8.009 1.00 48.69 80 GLU A CA 1
ATOM 639 C C . GLU A 1 80 ? 20.192 11.676 8.904 1.00 48.69 80 GLU A C 1
ATOM 641 O O . GLU A 1 80 ? 19.694 11.994 9.981 1.00 48.69 80 GLU A O 1
ATOM 646 N N . GLU A 1 81 ? 21.384 12.143 8.519 1.00 45.78 81 GLU A N 1
ATOM 647 C CA . GLU A 1 81 ? 22.012 13.304 9.155 1.00 45.78 81 GLU A CA 1
ATOM 648 C C . GLU A 1 81 ? 21.133 14.526 8.857 1.00 45.78 81 GLU A C 1
ATOM 650 O O . GLU A 1 81 ? 21.150 15.059 7.745 1.00 45.78 81 GLU A O 1
ATOM 655 N N . ASP A 1 82 ? 20.320 14.932 9.834 1.00 53.12 82 ASP A N 1
ATOM 656 C CA . ASP A 1 82 ? 19.563 16.182 9.796 1.00 53.12 82 ASP A CA 1
ATOM 657 C C . ASP A 1 82 ? 20.563 17.361 9.794 1.00 53.12 82 ASP A C 1
ATOM 659 O O . ASP A 1 82 ? 21.294 17.548 10.770 1.00 53.12 82 ASP A O 1
ATOM 663 N N . PRO A 1 83 ? 20.630 18.181 8.728 1.00 61.97 83 PRO A N 1
ATOM 664 C CA . PRO A 1 83 ? 21.623 19.252 8.592 1.00 61.97 83 PRO A CA 1
ATOM 665 C C . PRO A 1 83 ? 21.355 20.489 9.475 1.00 61.97 83 PRO A C 1
ATOM 667 O O . PRO A 1 83 ? 22.044 21.497 9.328 1.00 61.97 83 PRO A O 1
ATOM 670 N N . ASP A 1 84 ? 20.367 20.432 10.374 1.00 57.50 84 ASP A N 1
ATOM 671 C CA . ASP A 1 84 ? 19.876 21.559 11.179 1.00 57.50 84 ASP A CA 1
ATOM 672 C C . ASP A 1 84 ? 20.132 21.408 12.695 1.00 57.50 84 ASP A C 1
ATOM 674 O O . ASP A 1 84 ? 19.517 22.125 13.486 1.00 57.50 84 ASP A O 1
ATOM 678 N N . ASP A 1 85 ? 21.037 20.524 13.142 1.00 58.25 85 ASP A N 1
ATOM 679 C CA . ASP A 1 85 ? 21.472 20.532 14.550 1.00 58.25 85 ASP A CA 1
ATOM 680 C C . ASP A 1 85 ? 22.520 21.648 14.769 1.00 58.25 85 ASP A C 1
ATOM 682 O O . ASP A 1 85 ? 23.616 21.597 14.198 1.00 58.25 85 ASP A O 1
ATOM 686 N N . PRO A 1 86 ? 22.209 22.715 15.533 1.00 60.44 86 PRO A N 1
ATOM 687 C CA . PRO A 1 86 ? 23.144 23.811 15.741 1.00 60.44 86 PRO A CA 1
ATOM 688 C C . PRO A 1 86 ? 24.304 23.366 16.641 1.00 60.44 86 PRO A C 1
ATOM 690 O O . PRO A 1 86 ? 24.086 22.924 17.770 1.00 60.44 86 PRO A O 1
ATOM 693 N N . GLU A 1 87 ? 25.542 23.556 16.166 1.00 62.66 87 GLU A N 1
ATOM 694 C CA . GLU A 1 87 ? 26.754 23.235 16.929 1.00 62.66 87 GLU A CA 1
ATOM 695 C C . GLU A 1 87 ? 26.707 23.810 18.360 1.00 62.66 87 GLU A C 1
ATOM 697 O O . GLU A 1 87 ? 26.387 24.993 18.553 1.00 62.66 87 GLU A O 1
ATOM 702 N N . PRO A 1 88 ? 27.082 23.024 19.387 1.00 54.44 88 PRO A N 1
ATOM 703 C CA . PRO A 1 88 ? 27.135 23.524 20.747 1.00 54.44 88 PRO A CA 1
ATOM 704 C C . PRO A 1 88 ? 28.239 24.580 20.870 1.00 54.44 88 PRO A C 1
ATOM 706 O O . PRO A 1 88 ? 29.429 24.305 20.708 1.00 54.44 88 PRO A O 1
ATOM 709 N N . LEU A 1 89 ? 27.814 25.805 21.191 1.00 52.84 89 LEU A N 1
ATOM 710 C CA . LEU A 1 89 ? 28.671 26.960 21.444 1.00 52.84 89 LEU A CA 1
ATOM 711 C C . LEU A 1 89 ? 29.798 26.605 22.425 1.00 52.84 89 LEU A C 1
ATOM 713 O O . LEU A 1 89 ? 29.562 26.143 23.544 1.00 52.84 89 LEU A O 1
ATOM 717 N N . GLY A 1 90 ? 31.032 26.845 21.977 1.00 45.91 90 GLY A N 1
ATOM 718 C CA . GLY A 1 90 ? 32.266 26.510 22.674 1.00 45.91 90 GLY A CA 1
ATOM 719 C C . GLY A 1 90 ? 32.308 26.988 24.126 1.00 45.91 90 GLY A C 1
ATOM 720 O O . GLY A 1 90 ? 32.229 28.180 24.423 1.00 45.91 90 GLY A O 1
ATOM 721 N N . GLY A 1 91 ? 32.494 26.032 25.037 1.00 42.31 91 GLY A N 1
ATOM 722 C CA . GLY A 1 91 ? 32.807 26.292 26.436 1.00 42.31 91 GLY A CA 1
ATOM 723 C C . GLY A 1 91 ? 34.236 26.816 26.597 1.00 42.31 91 GLY A C 1
ATOM 724 O O . GLY A 1 91 ? 35.195 26.222 26.102 1.00 42.31 91 GLY A O 1
ATOM 725 N N . CYS A 1 92 ? 34.357 27.935 27.309 1.00 43.94 92 CYS A N 1
ATOM 726 C CA . CYS A 1 92 ? 35.599 28.611 27.677 1.00 43.94 92 CYS A CA 1
ATOM 727 C C . CYS A 1 92 ? 36.652 27.635 28.239 1.00 43.94 92 CYS A C 1
ATOM 729 O O . CYS A 1 92 ? 36.470 27.070 29.318 1.00 43.94 92 CYS A O 1
ATOM 731 N N . ARG A 1 93 ? 37.786 27.470 27.547 1.00 46.53 93 ARG A N 1
ATOM 732 C CA . ARG A 1 93 ? 38.996 26.865 28.120 1.00 46.53 93 ARG A CA 1
ATOM 733 C C . ARG A 1 93 ? 39.804 27.964 28.801 1.00 46.53 93 ARG A C 1
ATOM 735 O O . ARG A 1 93 ? 40.608 28.627 28.158 1.00 46.53 93 ARG A O 1
ATOM 742 N N . SER A 1 94 ? 39.604 28.164 30.098 1.00 50.72 94 SER A N 1
ATOM 743 C CA . SER A 1 94 ? 40.622 28.808 30.927 1.00 50.72 94 SER A CA 1
ATOM 744 C C . SER A 1 94 ? 41.625 27.744 31.365 1.00 50.72 94 SER A C 1
ATOM 746 O O . SER A 1 94 ? 41.397 26.964 32.288 1.00 50.72 94 SER A O 1
ATOM 748 N N . GLU A 1 95 ? 42.748 27.698 30.655 1.00 50.16 95 GLU A N 1
ATOM 749 C CA . GLU A 1 95 ? 43.955 27.013 31.092 1.00 50.16 95 GLU A CA 1
ATOM 750 C C . GLU A 1 95 ? 44.547 27.794 32.268 1.00 50.16 95 GLU A C 1
ATOM 752 O O . GLU A 1 95 ? 45.028 28.909 32.098 1.00 50.16 95 GLU A O 1
ATOM 757 N N . THR A 1 96 ? 44.435 27.251 33.480 1.00 47.38 96 THR A N 1
ATOM 758 C CA . THR A 1 96 ? 45.485 27.198 34.516 1.00 47.38 96 THR A CA 1
ATOM 759 C C . THR A 1 96 ? 44.875 26.799 35.862 1.00 47.38 96 THR A C 1
ATOM 761 O O . THR A 1 96 ? 43.903 27.382 36.325 1.00 47.38 96 THR A O 1
ATOM 764 N N . GLY A 1 97 ? 45.501 25.819 36.519 1.00 39.50 97 GLY A N 1
ATOM 765 C CA . GLY A 1 97 ? 45.373 25.623 37.964 1.00 39.50 97 GLY A CA 1
ATOM 766 C C . GLY A 1 97 ? 44.414 24.522 38.410 1.00 39.50 97 GLY A C 1
ATOM 767 O O . GLY A 1 97 ? 43.261 24.767 38.726 1.00 39.50 97 GLY A O 1
ATOM 768 N N . THR A 1 98 ? 44.944 23.303 38.494 1.00 54.09 98 THR A N 1
ATOM 769 C CA . THR A 1 98 ? 44.707 22.317 39.562 1.00 54.09 98 THR A CA 1
ATOM 770 C C . THR A 1 98 ? 43.596 22.621 40.582 1.00 54.09 98 THR A C 1
ATOM 772 O O . THR A 1 98 ? 43.779 23.462 41.454 1.00 54.09 98 THR A O 1
ATOM 775 N N . CYS A 1 99 ? 42.547 21.798 40.604 1.00 44.19 99 CYS A N 1
ATOM 776 C CA . CYS A 1 99 ? 41.950 21.233 41.825 1.00 44.19 99 CYS A CA 1
ATOM 777 C C . CYS A 1 99 ? 40.934 20.171 41.389 1.00 44.19 99 CYS A C 1
ATOM 779 O O . CYS A 1 99 ? 40.178 20.408 40.461 1.00 44.19 99 CYS A O 1
ATOM 781 N N . CYS A 1 100 ? 40.774 18.994 41.966 1.00 48.97 100 CYS A N 1
ATOM 782 C CA . CYS A 1 100 ? 41.490 18.194 42.944 1.00 48.97 100 CYS A CA 1
ATOM 783 C C . CYS A 1 100 ? 40.678 16.883 42.941 1.00 48.97 100 CYS A C 1
ATOM 785 O O . CYS A 1 100 ? 39.449 16.904 42.925 1.00 48.97 100 CYS A O 1
ATOM 787 N N . ARG A 1 101 ? 41.348 15.733 42.870 1.00 57.03 101 ARG A N 1
ATOM 788 C CA . ARG A 1 101 ? 40.703 14.422 43.041 1.00 57.03 101 ARG A CA 1
ATOM 789 C C . ARG A 1 101 ? 40.313 14.267 44.512 1.00 57.03 101 ARG A C 1
ATOM 791 O O . ARG A 1 101 ? 41.167 14.573 45.331 1.00 57.03 101 ARG A O 1
ATOM 798 N N . THR A 1 102 ? 39.131 13.714 44.798 1.00 50.06 102 THR A N 1
ATOM 799 C CA . THR A 1 102 ? 38.795 12.804 45.929 1.00 50.06 102 THR A CA 1
ATOM 800 C C . THR A 1 102 ? 37.292 12.495 45.848 1.00 50.06 102 THR A C 1
ATOM 802 O O . THR A 1 102 ? 36.490 13.420 45.851 1.00 50.06 102 THR A O 1
ATOM 805 N N . THR A 1 103 ? 36.875 11.293 45.438 1.00 45.88 103 THR A N 1
ATOM 806 C CA . THR A 1 103 ? 36.585 10.082 46.247 1.00 45.88 103 THR A CA 1
ATOM 807 C C . THR A 1 103 ? 35.458 10.228 47.270 1.00 45.88 103 THR A C 1
ATOM 809 O O . THR A 1 103 ? 35.519 11.061 48.166 1.00 45.88 103 THR A O 1
ATOM 812 N N . SER A 1 104 ? 34.485 9.328 47.127 1.00 41.69 104 SER A N 1
ATOM 813 C CA . SER A 1 104 ? 33.363 9.006 48.006 1.00 41.69 104 SER A CA 1
ATOM 814 C C . SER A 1 104 ? 33.703 8.940 49.498 1.00 41.69 104 SER A C 1
ATOM 816 O O . SER A 1 104 ? 34.644 8.247 49.888 1.00 41.69 104 SER A O 1
ATOM 818 N N . THR A 1 105 ? 32.868 9.559 50.332 1.00 42.66 105 THR A N 1
ATOM 819 C CA . THR A 1 105 ? 31.945 8.915 51.294 1.00 42.66 105 THR A CA 1
ATOM 820 C C . THR A 1 105 ? 30.942 9.968 51.747 1.00 42.66 105 THR A C 1
ATOM 822 O O . THR A 1 105 ? 31.387 11.104 52.019 1.00 42.66 105 THR A O 1
#

pLDDT: mean 78.43, std 20.73, range [39.5, 97.62]

InterPro domains:
  IPR027806 Harbinger transposase-derived nuclease domain [PF13359] (2-59)

Radius of gyration: 26.0 Å; chains: 1; bounding box: 63×49×65 Å

Foldseek 3Di:
DDPVVVVVVVVVVVVVVVVVVVLVQLCQQDVCSPVNVPDPPDDPVVVVVVVVVSVVVVVVCVVVVPDGPDDDDDPPDDDPPDPPDDDDDDDDDPDDDDDDDDDDD

Secondary structure (DSSP, 8-state):
--HHHHHHHHHHHHHHHHHHHHHHHHHHH-GGGSGGG----S-HHHHHHHHHHHHHHHHHHHHTTPPPPP------------TT-PPPPPP--------------

Organism: Petrolisthes cinctipes (NCBI:txid88211)